Protein AF-A0A9E3DDQ5-F1 (afdb_monomer_lite)

Foldseek 3Di:
DDDPPDDFDDCVVVVVLVFDADPPQRAGDADPQQQHGPDPPDGDFAQSRPGGDPAFLGDPVPGPLNVQSNVCVVVVNHRDPDPDDSVNSRDDPD

pLDDT: mean 85.77, std 14.31, range [46.84, 98.0]

Structure (mmCIF, N/CA/C/O backbone):
data_AF-A0A9E3DDQ5-F1
#
_entry.id   AF-A0A9E3DDQ5-F1
#
loop_
_atom_site.group_PDB
_atom_site.id
_atom_site.type_symbol
_atom_site.label_atom_id
_atom_site.label_alt_id
_atom_site.label_comp_id
_atom_site.label_asym_id
_atom_site.label_entity_id
_atom_site.label_seq_id
_atom_site.pdbx_PDB_ins_code
_atom_site.Cartn_x
_atom_site.Cartn_y
_atom_site.Cartn_z
_atom_site.occupancy
_atom_site.B_iso_or_equiv
_atom_site.auth_seq_id
_atom_site.auth_comp_id
_atom_site.auth_asym_id
_atom_site.auth_atom_id
_atom_site.pdbx_PDB_model_num
ATOM 1 N N . VAL A 1 1 ? 30.065 -2.462 -12.234 1.00 80.88 1 VAL A N 1
ATOM 2 C CA . VAL A 1 1 ? 28.909 -1.948 -13.007 1.00 80.88 1 VAL A CA 1
ATOM 3 C C . VAL A 1 1 ? 27.791 -1.663 -12.022 1.00 80.88 1 VAL A C 1
ATOM 5 O O . VAL A 1 1 ? 27.571 -2.505 -11.163 1.00 80.88 1 VAL A O 1
ATOM 8 N N . LEU A 1 2 ? 27.147 -0.497 -12.108 1.00 89.69 2 LEU A N 1
ATOM 9 C CA . LEU A 1 2 ? 25.948 -0.168 -11.330 1.00 89.69 2 LEU A CA 1
ATOM 10 C C . LEU A 1 2 ? 24.765 -0.096 -12.299 1.00 89.69 2 LEU A C 1
ATOM 12 O O . LEU A 1 2 ? 24.808 0.686 -13.245 1.00 89.69 2 LEU A O 1
ATOM 16 N N . ALA A 1 3 ? 23.749 -0.932 -12.091 1.00 89.81 3 ALA A N 1
ATOM 17 C CA . ALA A 1 3 ? 22.537 -0.949 -12.905 1.00 89.81 3 ALA A CA 1
ATOM 18 C C . ALA A 1 3 ? 21.430 -0.170 -12.181 1.00 89.81 3 ALA A C 1
ATOM 20 O O . ALA A 1 3 ? 20.816 -0.677 -11.249 1.00 89.81 3 ALA A O 1
ATOM 21 N N . LEU A 1 4 ? 21.213 1.080 -12.595 1.00 91.69 4 LEU A N 1
ATOM 22 C CA . LEU A 1 4 ? 20.248 2.015 -12.000 1.00 91.69 4 LEU A CA 1
ATOM 23 C C . LEU A 1 4 ? 18.960 2.072 -12.839 1.00 91.69 4 LEU A C 1
ATOM 25 O O . LEU A 1 4 ? 18.569 3.131 -13.318 1.00 91.69 4 LEU A O 1
ATOM 29 N N . ILE A 1 5 ? 18.346 0.912 -13.079 1.00 90.06 5 ILE A N 1
ATOM 30 C CA . ILE A 1 5 ? 17.213 0.742 -14.012 1.00 90.06 5 ILE A CA 1
ATOM 31 C C . ILE A 1 5 ? 15.839 0.711 -13.323 1.00 90.06 5 ILE A C 1
ATOM 33 O O . ILE A 1 5 ? 14.838 0.417 -13.966 1.00 90.06 5 ILE A O 1
ATOM 37 N N . GLY A 1 6 ? 15.789 1.030 -12.029 1.00 88.25 6 GLY A N 1
ATOM 38 C CA . GLY A 1 6 ? 14.555 1.050 -11.245 1.00 88.25 6 GLY A CA 1
ATOM 39 C C . GLY A 1 6 ? 14.219 -0.288 -10.587 1.00 88.25 6 GLY A C 1
ATOM 40 O O . GLY A 1 6 ? 15.093 -1.138 -10.401 1.00 88.25 6 GLY A O 1
ATOM 41 N N . TYR A 1 7 ? 12.951 -0.429 -10.196 1.00 88.62 7 TYR A N 1
ATOM 42 C CA . TYR A 1 7 ? 12.420 -1.557 -9.433 1.00 88.62 7 TYR A CA 1
ATOM 43 C C . TYR A 1 7 ? 11.081 -2.021 -10.011 1.00 88.62 7 TYR A C 1
ATOM 45 O O . TYR A 1 7 ? 10.318 -1.220 -10.545 1.00 88.62 7 TYR A O 1
ATOM 53 N N . GLU A 1 8 ? 10.789 -3.306 -9.839 1.00 91.00 8 GLU A N 1
ATOM 54 C CA . GLU A 1 8 ? 9.491 -3.914 -10.130 1.00 91.00 8 GLU A CA 1
ATOM 55 C C . GLU A 1 8 ? 8.873 -4.408 -8.820 1.00 91.00 8 GLU A C 1
ATOM 57 O O . GLU A 1 8 ? 9.578 -4.936 -7.954 1.00 91.00 8 GLU A O 1
ATOM 62 N N . GLN A 1 9 ? 7.566 -4.218 -8.652 1.00 91.94 9 GLN A N 1
ATOM 63 C CA . GLN A 1 9 ? 6.863 -4.692 -7.470 1.00 91.94 9 GLN A CA 1
ATOM 64 C C . GLN A 1 9 ? 6.640 -6.206 -7.553 1.00 91.94 9 GLN A C 1
ATOM 66 O O . GLN A 1 9 ? 5.993 -6.706 -8.474 1.00 91.94 9 GLN A O 1
ATOM 71 N N . ASP A 1 10 ? 7.117 -6.937 -6.545 1.00 93.00 10 ASP A N 1
ATOM 72 C CA . ASP A 1 10 ? 6.792 -8.354 -6.400 1.00 93.00 10 ASP A CA 1
ATOM 73 C C . ASP A 1 10 ? 5.363 -8.530 -5.865 1.00 93.00 10 ASP A C 1
ATOM 75 O O . ASP A 1 10 ? 5.077 -8.345 -4.681 1.00 93.00 10 ASP A O 1
ATOM 79 N N . ASN A 1 11 ? 4.461 -8.938 -6.756 1.00 93.88 11 ASN A N 1
ATOM 80 C CA . ASN A 1 11 ? 3.050 -9.163 -6.444 1.00 93.88 11 ASN A CA 1
ATOM 81 C C . ASN A 1 11 ? 2.747 -10.587 -5.947 1.00 93.88 11 ASN A C 1
ATOM 83 O O . ASN A 1 11 ? 1.577 -10.959 -5.832 1.00 93.88 11 ASN A O 1
ATOM 87 N N . THR A 1 12 ? 3.762 -11.411 -5.666 1.00 95.94 12 THR A N 1
ATOM 88 C CA . THR A 1 12 ? 3.573 -12.799 -5.213 1.00 95.94 12 THR A CA 1
ATOM 89 C C . THR A 1 12 ? 2.741 -12.861 -3.936 1.00 95.94 12 THR A C 1
ATOM 91 O O . THR A 1 12 ? 1.779 -13.625 -3.872 1.00 95.94 12 THR A O 1
ATOM 94 N N . LEU A 1 13 ? 3.041 -12.009 -2.950 1.00 95.94 13 LEU A N 1
ATOM 95 C CA . LEU A 1 13 ? 2.286 -11.963 -1.695 1.00 95.94 13 LEU A CA 1
ATOM 96 C C . LEU A 1 13 ? 0.818 -11.574 -1.920 1.00 95.94 13 LEU A C 1
ATOM 98 O O . LEU A 1 13 ? -0.069 -12.172 -1.319 1.00 95.94 13 LEU A O 1
ATOM 102 N N . PHE A 1 14 ? 0.551 -10.620 -2.813 1.00 96.69 14 PHE A N 1
ATOM 103 C CA . PHE A 1 14 ? -0.815 -10.169 -3.094 1.00 96.69 14 PHE A CA 1
ATOM 104 C C . PHE A 1 14 ? -1.644 -11.260 -3.762 1.00 96.69 14 PHE A C 1
ATOM 106 O O . PHE A 1 14 ? -2.781 -11.501 -3.365 1.00 96.69 14 PHE A O 1
ATOM 113 N N . LYS A 1 15 ? -1.046 -11.981 -4.717 1.00 95.62 15 LYS A N 1
ATOM 114 C CA . LYS A 1 15 ? -1.685 -13.131 -5.368 1.00 95.62 15 LYS A CA 1
ATOM 115 C C . LYS A 1 15 ? -1.973 -14.253 -4.372 1.00 95.62 15 LYS A C 1
ATOM 117 O O . LYS A 1 15 ? -3.057 -14.821 -4.404 1.00 95.62 15 LYS A O 1
ATOM 122 N N . LEU A 1 16 ? -1.029 -14.553 -3.476 1.00 97.75 16 LEU A N 1
ATOM 123 C CA . LEU A 1 16 ? -1.217 -15.560 -2.425 1.00 97.75 16 LEU A CA 1
ATOM 124 C C . LEU A 1 16 ? -2.317 -15.170 -1.431 1.00 97.75 16 LEU A C 1
ATOM 126 O O . LEU A 1 16 ? -3.046 -16.038 -0.962 1.00 97.75 16 LEU A O 1
ATOM 130 N N . ALA A 1 17 ? -2.445 -13.878 -1.133 1.00 97.25 17 ALA A N 1
ATOM 131 C CA . ALA A 1 17 ? -3.500 -13.341 -0.283 1.00 97.25 17 ALA A CA 1
ATOM 132 C C . ALA A 1 17 ? -4.862 -13.210 -0.997 1.00 97.25 17 ALA A C 1
ATOM 134 O O . ALA A 1 17 ? -5.858 -12.951 -0.330 1.00 97.25 17 ALA A O 1
ATOM 135 N N . GLY A 1 18 ? -4.926 -13.429 -2.317 1.00 97.50 18 GLY A N 1
ATOM 136 C CA . GLY A 1 18 ? -6.168 -13.411 -3.098 1.00 97.50 18 GLY A CA 1
ATOM 137 C C . GLY A 1 18 ? -6.648 -12.019 -3.515 1.00 97.50 18 GLY A C 1
ATOM 138 O O . GLY A 1 18 ? -7.832 -11.853 -3.788 1.00 97.50 18 GLY A O 1
ATOM 139 N N . LEU A 1 19 ? -5.759 -11.023 -3.543 1.00 97.44 19 LEU A N 1
ATOM 140 C CA . LEU A 1 19 ? -6.106 -9.652 -3.925 1.00 97.44 19 LEU A CA 1
ATOM 141 C C . LEU A 1 19 ? -6.390 -9.551 -5.425 1.00 97.44 19 LEU A C 1
ATOM 143 O O . LEU A 1 19 ? -5.668 -10.116 -6.251 1.00 97.44 19 LEU A O 1
ATOM 147 N N . ASP A 1 20 ? -7.373 -8.725 -5.767 1.00 97.38 20 ASP A N 1
ATOM 148 C CA . ASP A 1 20 ? -7.585 -8.269 -7.133 1.00 97.38 20 ASP A CA 1
ATOM 149 C C . ASP A 1 20 ? -6.506 -7.244 -7.485 1.00 97.38 20 ASP A C 1
ATOM 151 O O . ASP A 1 20 ? -6.243 -6.308 -6.725 1.00 97.38 20 ASP A O 1
ATOM 155 N N . LEU A 1 21 ? -5.875 -7.415 -8.647 1.00 95.69 21 LEU A N 1
ATOM 156 C CA . LEU A 1 21 ? -4.799 -6.550 -9.125 1.00 95.69 21 LEU A CA 1
ATOM 157 C C . LEU A 1 21 ? -5.193 -5.875 -10.439 1.00 95.69 21 LEU A C 1
ATOM 159 O O . LEU A 1 21 ? -5.773 -6.503 -11.328 1.00 95.69 21 LEU A O 1
ATOM 163 N N . ALA A 1 22 ? -4.826 -4.605 -10.585 1.00 91.81 22 ALA A N 1
ATOM 164 C CA . ALA A 1 22 ? -4.972 -3.862 -11.825 1.00 91.81 22 ALA A CA 1
ATOM 165 C C . ALA A 1 22 ? -4.152 -4.521 -12.949 1.00 91.81 22 ALA A C 1
ATOM 167 O O . ALA A 1 22 ? -3.004 -4.925 -12.754 1.00 91.81 22 ALA A O 1
ATOM 168 N N . THR A 1 23 ? -4.752 -4.642 -14.134 1.00 85.75 23 THR A N 1
ATOM 169 C CA . THR A 1 23 ? -4.179 -5.390 -15.266 1.00 85.75 23 THR A CA 1
ATOM 170 C C . THR A 1 23 ? -2.923 -4.744 -15.856 1.00 85.75 23 THR A C 1
ATOM 172 O O . THR A 1 23 ? -2.125 -5.430 -16.485 1.00 85.75 23 THR A O 1
ATOM 175 N N . ASP A 1 24 ? -2.747 -3.438 -15.672 1.00 85.12 24 ASP A N 1
ATOM 176 C CA . ASP A 1 24 ? -1.667 -2.641 -16.254 1.00 85.12 24 ASP A CA 1
ATOM 177 C C . ASP A 1 24 ? -0.361 -2.712 -15.447 1.00 85.12 24 ASP A C 1
ATOM 179 O O . ASP A 1 24 ? 0.689 -3.016 -16.003 1.00 85.12 24 ASP A O 1
ATOM 183 N N . CYS A 1 25 ? -0.425 -2.458 -14.140 1.00 87.19 25 CYS A N 1
ATOM 184 C CA . CYS A 1 25 ? 0.741 -2.287 -13.265 1.00 87.19 25 CYS A CA 1
ATOM 185 C C . CYS A 1 25 ? 0.777 -3.271 -12.087 1.00 87.19 25 CYS A C 1
ATOM 187 O O . CYS A 1 25 ? 1.711 -3.258 -11.281 1.00 87.19 25 CYS A O 1
ATOM 189 N N . GLY A 1 26 ? -0.246 -4.120 -11.948 1.00 91.56 26 GLY A N 1
ATOM 190 C CA . GLY A 1 26 ? -0.368 -5.048 -10.827 1.00 91.56 26 GLY A CA 1
ATOM 191 C C . GLY A 1 26 ? -0.620 -4.362 -9.481 1.00 91.56 26 GLY A C 1
ATOM 192 O O . GLY A 1 26 ? -0.363 -4.963 -8.441 1.00 91.56 26 GLY A O 1
ATOM 193 N N . ALA A 1 27 ? -1.097 -3.114 -9.483 1.00 93.50 27 ALA A N 1
ATOM 194 C CA . ALA A 1 27 ? -1.497 -2.413 -8.268 1.00 93.50 27 ALA A CA 1
ATOM 195 C C . ALA A 1 27 ? -2.699 -3.113 -7.606 1.00 93.50 27 ALA A C 1
ATOM 197 O O . ALA A 1 27 ? -3.635 -3.496 -8.312 1.00 93.50 27 ALA A O 1
ATOM 198 N N . PRO A 1 28 ? -2.722 -3.274 -6.273 1.00 95.38 28 PRO A N 1
ATOM 199 C CA . PRO A 1 28 ? -3.857 -3.874 -5.588 1.00 95.38 28 PRO A CA 1
ATOM 200 C C . PRO A 1 28 ? -5.086 -2.965 -5.658 1.00 95.38 28 PRO A C 1
ATOM 202 O O . PRO A 1 28 ? -5.018 -1.766 -5.370 1.00 95.38 28 PRO A O 1
ATOM 205 N N . VAL A 1 29 ? -6.231 -3.542 -6.012 1.00 94.88 29 VAL A N 1
ATOM 206 C CA . VAL A 1 29 ? -7.523 -2.857 -5.956 1.00 94.88 29 VAL A CA 1
ATOM 207 C C . VAL A 1 29 ? -7.907 -2.672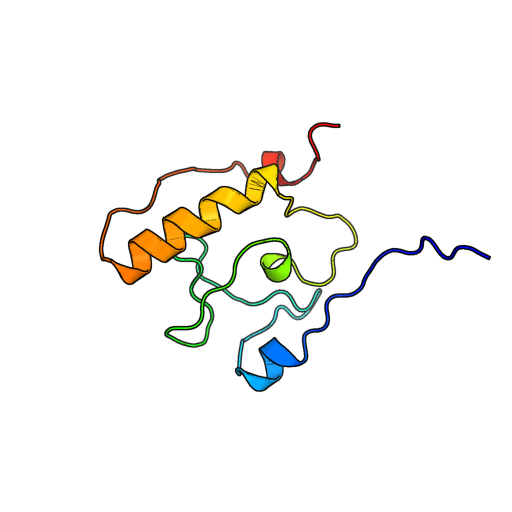 -4.490 1.00 94.88 29 VAL A C 1
ATOM 209 O O . VAL A 1 29 ? -7.905 -3.625 -3.711 1.00 94.88 29 VAL A O 1
ATOM 212 N N . HIS A 1 30 ? -8.214 -1.433 -4.114 1.00 95.12 30 HIS A N 1
ATOM 213 C CA . HIS A 1 30 ? -8.548 -1.055 -2.745 1.00 95.12 30 HIS A CA 1
ATOM 214 C C . HIS A 1 30 ? -9.510 0.138 -2.718 1.00 95.12 30 HIS A C 1
ATOM 216 O O . HIS A 1 30 ? -9.568 0.938 -3.658 1.00 95.12 30 HIS A O 1
ATOM 222 N N . ASP A 1 31 ? -10.246 0.279 -1.620 1.00 94.62 31 ASP A N 1
ATOM 223 C CA . ASP A 1 31 ? -11.033 1.469 -1.319 1.00 94.62 31 ASP A CA 1
ATOM 224 C C . ASP A 1 31 ? -10.097 2.608 -0.900 1.00 94.62 31 ASP A C 1
ATOM 226 O O . ASP A 1 31 ? -9.300 2.484 0.026 1.00 94.62 31 ASP A O 1
ATOM 230 N N . ARG A 1 32 ? -10.195 3.758 -1.566 1.00 91.56 32 ARG A N 1
ATOM 231 C CA . ARG A 1 32 ? -9.324 4.910 -1.294 1.00 91.56 32 ARG A CA 1
ATOM 232 C C . ARG A 1 32 ? -9.558 5.558 0.073 1.00 91.56 32 ARG A C 1
ATOM 234 O O . ARG A 1 32 ? -8.681 6.286 0.526 1.00 91.56 32 ARG A O 1
ATOM 241 N N . HIS A 1 33 ? -10.709 5.353 0.705 1.00 91.88 33 HIS A N 1
ATOM 242 C CA . HIS A 1 33 ? -11.099 5.989 1.966 1.00 91.88 33 HIS A CA 1
ATOM 243 C C . HIS A 1 33 ? -10.735 5.139 3.180 1.00 91.88 33 HIS A C 1
ATOM 245 O O . HIS A 1 33 ? -10.445 5.703 4.231 1.00 91.88 33 HIS A O 1
ATOM 251 N N . THR A 1 34 ? -10.716 3.813 3.040 1.00 95.31 34 THR A N 1
ATOM 252 C CA . THR A 1 34 ? -10.365 2.875 4.123 1.00 95.31 34 THR A CA 1
ATOM 253 C C . THR A 1 34 ? -9.014 2.200 3.908 1.00 95.31 34 THR A C 1
ATOM 255 O O . THR A 1 34 ? -8.416 1.709 4.861 1.00 95.31 34 THR A O 1
ATOM 258 N N . MET A 1 35 ? -8.523 2.198 2.666 1.00 96.62 35 MET A N 1
ATOM 259 C CA . MET A 1 35 ? -7.385 1.415 2.178 1.00 96.62 35 MET A CA 1
ATOM 260 C C . MET A 1 35 ? -7.590 -0.107 2.227 1.00 96.62 35 MET A C 1
ATOM 262 O O . MET A 1 35 ? -6.625 -0.862 2.091 1.00 96.62 35 MET A O 1
ATOM 266 N N . GLU A 1 36 ? -8.826 -0.569 2.427 1.00 97.69 36 GLU A N 1
ATOM 267 C CA . GLU A 1 36 ? -9.170 -1.992 2.418 1.00 97.69 36 GLU A CA 1
ATOM 268 C C . GLU A 1 36 ? -9.127 -2.537 0.990 1.00 97.69 36 GLU A C 1
ATOM 270 O O . GLU A 1 36 ? -9.599 -1.893 0.053 1.00 97.69 36 GLU A O 1
ATOM 275 N N . THR A 1 37 ? -8.525 -3.707 0.812 1.00 98.00 37 THR A N 1
ATOM 276 C CA . THR A 1 37 ? -8.391 -4.363 -0.494 1.00 98.00 37 THR A CA 1
ATOM 277 C C . THR A 1 37 ? -9.673 -5.103 -0.888 1.00 98.00 37 THR A C 1
ATOM 279 O O . THR A 1 37 ? -10.661 -5.091 -0.157 1.00 98.00 37 THR A O 1
ATOM 282 N N . SER A 1 38 ? -9.671 -5.798 -2.030 1.00 97.19 38 SER A N 1
ATOM 283 C CA . SER A 1 38 ? -10.776 -6.700 -2.391 1.00 97.19 38 SER A CA 1
ATOM 284 C C . SER A 1 38 ? -10.977 -7.862 -1.403 1.00 97.19 38 SER A C 1
ATOM 286 O O . SER A 1 38 ? -12.035 -8.493 -1.410 1.00 97.19 38 SER A O 1
ATOM 288 N N . VAL A 1 39 ? -9.987 -8.141 -0.546 1.00 97.94 39 VAL A N 1
ATOM 289 C CA . VAL A 1 39 ? -10.062 -9.167 0.497 1.00 97.94 39 VAL A CA 1
ATOM 290 C C . VAL A 1 39 ? -10.347 -8.508 1.853 1.00 97.94 39 VAL A C 1
ATOM 292 O O . VAL A 1 39 ? -9.502 -7.751 2.343 1.00 97.94 39 VAL A O 1
ATOM 295 N N . PRO A 1 40 ? -11.498 -8.809 2.491 1.00 97.06 40 PRO A N 1
ATOM 296 C CA . PRO A 1 40 ? -11.878 -8.203 3.764 1.00 97.06 40 PRO A CA 1
ATOM 297 C C . PRO A 1 40 ? -10.840 -8.415 4.867 1.00 97.06 40 PRO A C 1
ATOM 299 O O . PRO A 1 40 ? -10.326 -9.522 5.053 1.00 97.06 40 PRO A O 1
ATOM 302 N N . GLY A 1 41 ? -10.555 -7.357 5.624 1.00 96.69 41 GLY A N 1
ATOM 303 C CA . GLY A 1 41 ? -9.557 -7.369 6.696 1.00 96.69 41 GLY A CA 1
ATOM 304 C C . GLY A 1 41 ? -8.100 -7.291 6.224 1.00 96.69 41 GLY A C 1
ATOM 305 O O . GLY A 1 41 ? -7.198 -7.300 7.065 1.00 96.69 41 GLY A O 1
ATOM 306 N N . ILE A 1 42 ? -7.847 -7.185 4.914 1.00 98.00 42 ILE A N 1
ATOM 307 C CA . ILE A 1 42 ? -6.522 -6.895 4.357 1.00 98.00 42 ILE A CA 1
ATOM 308 C C . ILE A 1 42 ? -6.502 -5.461 3.835 1.00 98.00 42 ILE A C 1
ATOM 310 O O . ILE A 1 42 ? -7.302 -5.084 2.981 1.00 98.00 42 ILE A O 1
ATOM 314 N N . TYR A 1 43 ? -5.534 -4.684 4.315 1.00 97.75 43 TYR A N 1
ATOM 315 C CA . TYR A 1 43 ? -5.339 -3.278 3.967 1.00 97.75 43 TYR A CA 1
ATOM 316 C C . TYR A 1 43 ? -3.971 -3.072 3.315 1.00 97.75 43 TYR A C 1
ATOM 318 O O . TYR A 1 43 ? -3.023 -3.806 3.602 1.00 97.75 43 TYR A O 1
ATOM 326 N N . VAL A 1 44 ? -3.848 -2.050 2.467 1.00 96.50 44 VAL A N 1
ATOM 327 C CA . VAL A 1 44 ? -2.597 -1.711 1.771 1.00 96.50 44 VAL A CA 1
ATOM 328 C C . VAL A 1 44 ? -2.191 -0.256 2.023 1.00 96.50 44 VAL A C 1
ATOM 330 O O . VAL A 1 44 ? -3.020 0.645 2.031 1.00 96.50 44 VAL A O 1
ATOM 333 N N . ALA A 1 45 ? -0.899 -0.000 2.231 1.00 95.00 45 ALA A N 1
ATOM 334 C CA . ALA A 1 45 ? -0.370 1.338 2.498 1.00 95.00 45 ALA A CA 1
ATOM 335 C C . ALA A 1 45 ? 1.014 1.535 1.865 1.00 95.00 45 ALA A C 1
ATOM 337 O O . ALA A 1 45 ? 1.660 0.581 1.438 1.00 95.00 45 ALA A O 1
ATOM 338 N N . GLY A 1 46 ? 1.487 2.784 1.822 1.00 92.56 46 GLY A N 1
ATOM 339 C CA . GLY A 1 46 ? 2.764 3.120 1.190 1.00 92.56 46 GLY A CA 1
ATOM 340 C C . GLY A 1 46 ? 2.816 2.844 -0.315 1.00 92.56 46 GLY A C 1
ATOM 341 O O . GLY A 1 46 ? 1.789 2.748 -0.987 1.00 92.56 46 GLY A O 1
ATOM 342 N N . THR A 1 47 ? 4.031 2.704 -0.844 1.00 90.94 47 THR A N 1
ATOM 343 C CA . THR A 1 47 ? 4.303 2.494 -2.278 1.00 90.94 47 THR A CA 1
ATOM 344 C C . THR A 1 47 ? 3.660 1.231 -2.851 1.00 90.94 47 THR A C 1
ATOM 346 O O . THR A 1 47 ? 3.358 1.20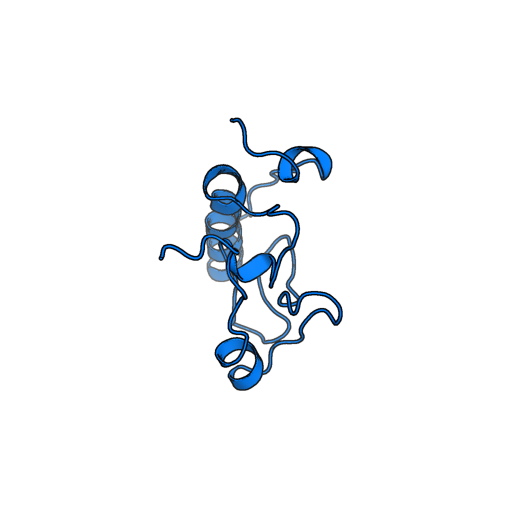6 -4.040 1.00 90.94 47 THR A O 1
ATOM 349 N N . ALA A 1 48 ? 3.360 0.242 -2.001 1.00 92.88 48 ALA A N 1
ATOM 350 C CA . ALA A 1 48 ? 2.644 -0.990 -2.343 1.00 92.88 48 ALA A CA 1
ATOM 351 C C . ALA A 1 48 ? 1.281 -0.751 -3.021 1.00 92.88 48 ALA A C 1
ATOM 353 O O . ALA A 1 48 ? 0.795 -1.592 -3.776 1.00 92.88 48 ALA A O 1
ATOM 354 N N . VAL A 1 49 ? 0.671 0.410 -2.765 1.00 92.75 49 VAL A N 1
ATOM 355 C CA . VAL A 1 49 ? -0.589 0.855 -3.375 1.00 92.75 49 VAL A CA 1
ATOM 356 C C . VAL A 1 49 ? -0.456 1.065 -4.887 1.00 92.75 49 VAL A C 1
ATOM 358 O O . VAL A 1 49 ? -1.433 0.924 -5.618 1.00 92.75 49 VAL A O 1
ATOM 361 N N . GLY A 1 50 ? 0.735 1.436 -5.359 1.00 88.62 50 GLY A N 1
ATOM 362 C CA . GLY A 1 50 ? 0.938 1.921 -6.721 1.00 88.62 50 GLY A CA 1
ATOM 363 C C . GLY A 1 50 ? 1.263 0.852 -7.762 1.00 88.62 50 GLY A C 1
ATOM 364 O O . GLY A 1 50 ? 1.209 1.167 -8.947 1.00 88.62 50 GLY A O 1
ATOM 365 N N . GLY A 1 51 ? 1.590 -0.383 -7.365 1.00 90.75 51 GLY A N 1
ATOM 366 C CA . GLY A 1 51 ? 2.065 -1.391 -8.317 1.00 90.75 51 GLY A CA 1
ATOM 367 C C . GLY A 1 51 ? 3.455 -1.070 -8.878 1.00 90.75 51 GLY A C 1
ATOM 368 O O . GLY A 1 51 ? 4.172 -0.195 -8.380 1.00 90.75 51 GLY A O 1
ATOM 369 N N . THR A 1 52 ? 3.830 -1.763 -9.953 1.00 88.75 52 THR A N 1
ATOM 370 C CA . THR A 1 52 ? 5.019 -1.422 -10.746 1.00 88.75 52 THR A CA 1
ATOM 371 C C . THR A 1 52 ? 4.738 -0.155 -11.549 1.00 88.75 52 THR A C 1
ATOM 373 O O . THR A 1 52 ? 3.897 -0.158 -12.444 1.00 88.75 52 THR A O 1
ATOM 376 N N . GLN A 1 53 ? 5.428 0.939 -11.226 1.00 78.81 53 GLN A N 1
ATOM 377 C CA . GLN A 1 53 ? 5.158 2.263 -11.791 1.00 78.81 53 GLN A CA 1
ATOM 378 C C . GLN A 1 53 ? 6.309 2.749 -12.674 1.00 78.81 53 GLN A C 1
ATOM 380 O O . GLN A 1 53 ? 7.438 2.871 -12.205 1.00 78.81 53 GLN A O 1
ATOM 385 N N . ASP A 1 54 ? 5.994 3.157 -13.905 1.00 69.62 54 ASP A N 1
ATOM 386 C CA . ASP A 1 54 ? 6.936 3.887 -14.772 1.00 69.62 54 ASP A CA 1
ATOM 387 C C . ASP A 1 54 ? 7.150 5.336 -14.301 1.00 69.62 54 ASP A C 1
ATOM 389 O O . ASP A 1 54 ? 8.213 5.930 -14.486 1.00 69.62 54 ASP A O 1
ATOM 393 N N . LYS A 1 55 ? 6.117 5.920 -13.680 1.00 74.38 55 LYS A N 1
ATOM 394 C CA . LYS A 1 55 ? 6.156 7.220 -13.003 1.00 74.38 55 LYS A CA 1
ATOM 395 C C . LYS A 1 55 ? 5.609 7.046 -11.598 1.00 74.38 55 LYS A C 1
ATOM 397 O O . LYS A 1 55 ? 4.420 6.778 -11.440 1.00 74.38 55 LYS A O 1
ATOM 402 N N . TYR A 1 56 ? 6.470 7.196 -10.598 1.00 78.06 56 TYR A N 1
ATOM 403 C CA . TYR A 1 56 ? 6.076 7.089 -9.198 1.00 78.06 56 TYR A CA 1
ATOM 404 C C . TYR A 1 56 ? 5.065 8.180 -8.847 1.00 78.06 56 TYR A C 1
ATOM 406 O O . TYR A 1 56 ? 5.290 9.357 -9.123 1.00 78.06 56 TYR A O 1
ATOM 414 N N . ARG A 1 57 ? 3.939 7.769 -8.264 1.00 79.38 57 ARG A N 1
ATOM 415 C CA . ARG A 1 57 ? 2.884 8.668 -7.776 1.00 79.38 57 ARG A CA 1
ATOM 416 C C . ARG A 1 57 ? 2.690 8.577 -6.271 1.00 79.38 57 ARG A C 1
ATOM 418 O O . ARG A 1 57 ? 2.116 9.472 -5.664 1.00 79.38 57 ARG A O 1
ATOM 425 N N . VAL A 1 58 ? 3.140 7.481 -5.668 1.00 82.81 58 VAL A N 1
ATOM 426 C CA . VAL A 1 58 ? 3.065 7.265 -4.226 1.00 82.81 58 VAL A CA 1
ATOM 427 C C . VAL A 1 58 ? 4.458 7.455 -3.650 1.00 82.81 58 VAL A C 1
ATOM 429 O O . VAL A 1 58 ? 5.374 6.703 -3.980 1.00 82.81 58 VAL A O 1
ATOM 432 N N . PHE A 1 59 ? 4.596 8.464 -2.803 1.00 83.00 59 PHE A N 1
ATOM 433 C CA . PHE A 1 59 ? 5.822 8.839 -2.114 1.00 83.00 59 PHE A CA 1
ATOM 434 C C . PHE A 1 59 ? 5.570 8.838 -0.609 1.00 83.00 59 PHE A C 1
ATOM 436 O O . PHE A 1 59 ? 4.420 8.796 -0.167 1.00 83.00 59 PHE A O 1
ATOM 443 N N . ILE A 1 60 ? 6.638 8.879 0.186 1.00 84.56 60 ILE A N 1
ATOM 444 C CA . ILE A 1 60 ? 6.525 8.862 1.650 1.00 84.56 60 ILE A CA 1
ATOM 445 C C . ILE A 1 60 ? 5.644 10.033 2.106 1.00 84.56 60 ILE A C 1
ATOM 447 O O . ILE A 1 60 ? 4.700 9.845 2.869 1.00 84.56 60 ILE A O 1
ATOM 451 N N . GLU A 1 61 ? 5.878 11.204 1.523 1.00 82.81 61 GLU A N 1
ATOM 452 C CA . GLU A 1 61 ? 5.228 12.476 1.811 1.00 82.81 61 GLU A CA 1
ATOM 453 C C . GLU A 1 61 ? 3.713 12.433 1.586 1.00 82.81 61 GLU A C 1
ATOM 455 O O . GLU A 1 61 ? 2.959 13.047 2.340 1.00 82.81 61 GLU A O 1
ATOM 460 N N . ASN A 1 62 ? 3.248 11.686 0.579 1.00 81.81 62 ASN A N 1
ATOM 461 C CA . ASN A 1 62 ? 1.833 11.652 0.211 1.00 81.81 62 ASN A CA 1
ATOM 462 C C . ASN A 1 62 ? 1.092 10.389 0.677 1.00 81.81 62 ASN A C 1
ATOM 464 O O . ASN A 1 62 ? -0.139 10.372 0.673 1.00 81.81 62 ASN A O 1
ATOM 468 N N . CYS A 1 63 ? 1.805 9.352 1.131 1.00 88.94 63 CYS A N 1
ATOM 469 C CA . CYS A 1 63 ? 1.188 8.098 1.557 1.00 88.94 63 CYS A CA 1
ATOM 470 C C . CYS A 1 63 ? 0.853 8.041 3.054 1.00 88.94 63 CYS A C 1
ATOM 472 O O . CYS A 1 63 ? 0.194 7.097 3.486 1.00 88.94 63 CYS A O 1
ATOM 474 N N . HIS A 1 64 ? 1.289 9.016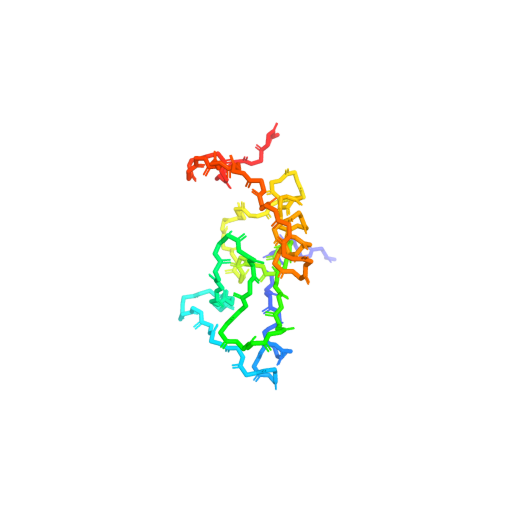 3.862 1.00 89.25 64 HIS A N 1
ATOM 475 C CA . HIS A 1 64 ? 1.041 9.028 5.313 1.00 89.25 64 HIS A CA 1
ATOM 476 C C . HIS A 1 64 ? -0.450 8.938 5.668 1.00 89.25 64 HIS A C 1
ATOM 478 O O . HIS A 1 64 ? -0.816 8.231 6.606 1.00 89.25 64 HIS A O 1
ATOM 484 N N . VAL A 1 65 ? -1.315 9.554 4.856 1.00 90.56 65 VAL A N 1
ATOM 485 C CA . VAL A 1 65 ? -2.776 9.518 5.029 1.00 90.56 65 VAL A CA 1
ATOM 486 C C . VAL A 1 65 ? -3.362 8.099 4.984 1.00 90.56 65 VAL A C 1
ATOM 488 O O . VAL A 1 65 ? -4.440 7.863 5.526 1.00 90.56 65 VAL A O 1
ATOM 491 N N . HIS A 1 66 ? -2.665 7.127 4.377 1.00 94.00 66 HIS A N 1
ATOM 492 C CA . HIS A 1 66 ? -3.116 5.733 4.359 1.00 94.00 66 HIS A CA 1
ATOM 493 C C . HIS A 1 66 ? -3.257 5.177 5.784 1.00 94.00 66 HIS A C 1
ATOM 495 O O . HIS A 1 66 ? -4.188 4.423 6.051 1.00 94.00 66 HIS A O 1
ATOM 501 N N . VAL A 1 67 ? -2.380 5.578 6.711 1.00 94.31 67 VAL A N 1
ATOM 502 C CA . VAL A 1 67 ? -2.397 5.094 8.100 1.00 94.31 67 VAL A CA 1
ATOM 503 C C . VAL A 1 67 ? -3.658 5.552 8.823 1.00 94.31 67 VAL A C 1
ATOM 505 O O . VAL A 1 67 ? -4.361 4.730 9.406 1.00 94.31 67 VAL A O 1
ATOM 508 N N . ASP A 1 68 ? -3.981 6.841 8.741 1.00 93.94 68 ASP A N 1
ATOM 509 C CA . ASP A 1 68 ? -5.155 7.399 9.414 1.00 93.94 68 ASP A CA 1
ATOM 510 C C . ASP A 1 68 ? -6.458 6.787 8.884 1.00 93.94 68 ASP A C 1
ATOM 512 O O . ASP A 1 68 ? -7.380 6.508 9.649 1.00 93.94 68 ASP A O 1
ATOM 516 N N . ARG A 1 69 ? -6.516 6.519 7.574 1.00 94.69 69 ARG A N 1
ATOM 517 C CA . ARG A 1 69 ? -7.644 5.840 6.921 1.00 94.69 69 ARG A CA 1
ATOM 518 C C . ARG A 1 69 ? -7.823 4.402 7.407 1.00 94.69 69 ARG A C 1
ATOM 520 O O . ARG A 1 69 ? -8.942 4.013 7.738 1.00 94.69 69 ARG A O 1
ATOM 527 N N . ILE A 1 70 ? -6.732 3.642 7.517 1.00 96.62 70 ILE A N 1
ATOM 528 C CA . ILE A 1 70 ? -6.759 2.268 8.042 1.00 96.62 70 ILE A CA 1
ATOM 529 C C . ILE A 1 70 ? -7.193 2.265 9.509 1.00 96.62 70 ILE A C 1
ATOM 531 O O . ILE A 1 70 ? -8.056 1.482 9.901 1.00 96.62 70 ILE A O 1
ATOM 535 N N . LEU A 1 71 ? -6.633 3.156 10.332 1.00 96.50 71 LEU A N 1
ATOM 536 C CA . LEU A 1 71 ? -6.997 3.251 11.746 1.00 96.50 71 LEU A CA 1
ATOM 537 C C . LEU A 1 71 ? -8.470 3.613 11.931 1.00 96.50 71 LEU A C 1
ATOM 539 O O . LEU A 1 71 ? -9.148 3.002 12.758 1.00 96.50 71 LEU A O 1
ATOM 543 N N . ALA A 1 72 ? -8.983 4.563 11.151 1.00 95.69 72 ALA A N 1
ATOM 544 C CA . ALA A 1 72 ? -10.397 4.912 11.147 1.00 95.69 72 ALA A CA 1
ATOM 545 C C . ALA A 1 72 ? -11.282 3.710 10.783 1.00 95.69 72 ALA A C 1
ATOM 547 O O . ALA A 1 72 ? -12.225 3.405 11.514 1.00 95.69 72 ALA A O 1
ATOM 548 N N . ALA A 1 73 ? -10.928 2.970 9.727 1.00 95.81 73 ALA A N 1
ATOM 549 C CA . ALA A 1 73 ? -11.653 1.771 9.308 1.00 95.81 73 ALA A CA 1
ATOM 550 C C . ALA A 1 73 ? -11.666 0.674 10.388 1.00 95.81 73 ALA A C 1
ATOM 552 O O . ALA A 1 73 ? -12.706 0.070 10.639 1.00 95.81 73 ALA A O 1
ATOM 553 N N . LEU A 1 74 ? -10.538 0.450 11.069 1.00 96.19 74 LEU A N 1
ATOM 554 C CA . LEU A 1 74 ? -10.415 -0.573 12.114 1.00 96.19 74 LEU A CA 1
ATOM 555 C C . LEU A 1 74 ? -11.125 -0.201 13.423 1.00 96.19 74 LEU A C 1
ATOM 557 O O . LEU A 1 74 ? -11.606 -1.079 14.136 1.00 96.19 74 LEU A O 1
ATOM 561 N N . THR A 1 75 ? -11.154 1.085 13.774 1.00 96.19 75 THR A N 1
ATOM 562 C CA . THR A 1 75 ? -11.670 1.558 15.073 1.00 96.19 75 THR A CA 1
ATOM 563 C C . THR A 1 75 ? -13.095 2.104 15.008 1.00 96.19 75 THR A C 1
ATOM 565 O O . THR A 1 75 ? -13.698 2.350 16.051 1.00 96.19 75 THR A O 1
ATOM 568 N N . GLY A 1 76 ? -13.639 2.311 13.805 1.00 90.88 76 GLY A N 1
ATOM 569 C CA . GLY A 1 76 ? -14.917 2.995 13.596 1.00 90.88 76 GLY A CA 1
ATOM 570 C C . GLY A 1 76 ? -14.849 4.511 13.816 1.00 90.88 76 GLY A C 1
ATOM 571 O O . GLY A 1 76 ? -15.890 5.162 13.908 1.00 90.88 76 GLY A O 1
ATOM 572 N N . ALA A 1 77 ? -13.645 5.080 13.930 1.00 88.94 77 ALA A N 1
ATOM 573 C CA . ALA A 1 77 ? -13.444 6.522 13.994 1.00 88.94 77 ALA A CA 1
ATOM 574 C C . ALA A 1 77 ? -13.643 7.174 12.614 1.00 88.94 77 ALA A C 1
ATOM 576 O O . ALA A 1 77 ? -13.603 6.518 11.575 1.00 88.94 77 ALA A O 1
ATOM 577 N N . THR A 1 78 ? -13.842 8.490 12.588 1.00 84.56 78 THR A N 1
ATOM 578 C CA . THR A 1 78 ? -13.975 9.239 11.332 1.00 84.56 78 THR A CA 1
ATOM 579 C C . THR A 1 78 ? -12.617 9.367 10.640 1.00 84.56 78 THR A C 1
ATOM 581 O O . THR A 1 78 ? -11.678 9.909 11.221 1.00 84.56 78 THR A O 1
ATOM 584 N N . ALA A 1 79 ? -12.520 8.900 9.392 1.00 79.56 79 ALA A N 1
ATOM 585 C CA . ALA A 1 79 ? -11.318 9.049 8.574 1.00 79.56 79 ALA A CA 1
ATOM 586 C C . ALA A 1 79 ? -11.075 10.522 8.200 1.00 79.56 79 ALA A C 1
ATOM 588 O O . ALA A 1 79 ? -12.036 11.278 8.019 1.00 79.56 79 ALA A O 1
ATOM 589 N N . PRO A 1 80 ? -9.813 10.953 8.043 1.00 76.50 80 PRO A N 1
ATOM 590 C CA . PRO A 1 80 ? -9.532 12.316 7.630 1.00 76.50 80 PRO A CA 1
ATOM 591 C C . PRO A 1 80 ? -9.980 12.551 6.181 1.00 76.50 80 PRO A C 1
ATOM 593 O O . PRO A 1 80 ? -9.592 11.830 5.256 1.00 76.50 80 PRO A O 1
ATOM 596 N N . THR A 1 81 ? -10.763 13.610 5.973 1.00 66.56 81 THR A N 1
ATOM 597 C CA . THR A 1 81 ? -11.171 14.101 4.649 1.00 66.56 81 THR A CA 1
ATOM 598 C C . THR A 1 81 ? -10.027 14.889 4.013 1.00 66.56 81 THR A C 1
ATOM 600 O O . THR A 1 81 ? -10.125 16.094 3.803 1.00 66.56 81 THR A O 1
ATOM 603 N N . ILE A 1 82 ? -8.891 14.243 3.758 1.00 62.84 82 ILE A N 1
ATOM 604 C CA . ILE A 1 82 ? -7.862 14.859 2.916 1.00 62.84 82 ILE A CA 1
ATOM 605 C C . ILE A 1 82 ? -8.187 14.497 1.469 1.00 62.84 82 ILE A C 1
ATOM 607 O O . ILE A 1 82 ? -7.897 13.388 1.008 1.00 62.84 82 ILE A O 1
ATOM 611 N N . GLU A 1 83 ? -8.820 15.435 0.764 1.00 56.34 83 GLU A N 1
ATOM 612 C CA . GLU A 1 83 ? -8.874 15.444 -0.696 1.00 56.34 83 GLU A CA 1
ATOM 613 C C . GLU A 1 83 ? -7.480 15.793 -1.220 1.00 56.34 83 GLU A C 1
ATOM 615 O O . GLU A 1 83 ? -7.095 16.957 -1.308 1.00 56.34 83 GLU A O 1
ATOM 620 N N . VAL A 1 84 ? -6.690 14.775 -1.552 1.00 54.44 84 VAL A N 1
ATOM 621 C CA . VAL A 1 84 ? -5.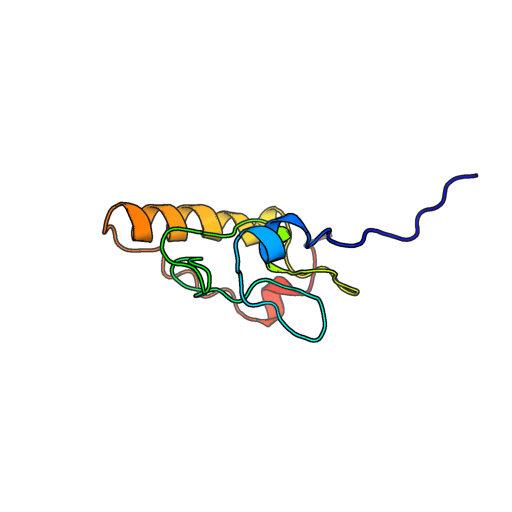469 15.002 -2.326 1.00 54.44 84 VAL A CA 1
ATOM 622 C C . VAL A 1 84 ? -5.896 15.140 -3.783 1.00 54.44 84 VAL A C 1
ATOM 624 O O . VAL A 1 84 ? -6.357 14.167 -4.387 1.00 54.44 84 VAL A O 1
ATOM 627 N N . ALA A 1 85 ? -5.784 16.349 -4.338 1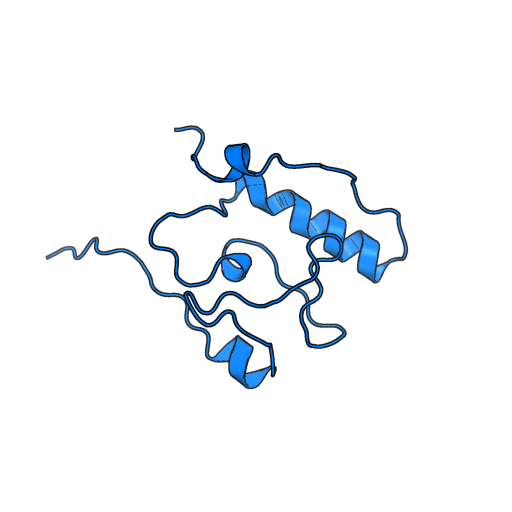.00 48.88 85 ALA A N 1
ATOM 628 C CA . ALA A 1 85 ? -6.053 16.592 -5.751 1.00 48.88 85 ALA A CA 1
ATOM 629 C C . ALA A 1 85 ? -5.225 15.612 -6.613 1.00 48.88 85 ALA A C 1
ATOM 631 O O . ALA A 1 85 ? -4.041 15.407 -6.322 1.00 48.88 85 ALA A O 1
ATOM 632 N N . PRO A 1 86 ? -5.794 15.000 -7.671 1.00 51.53 86 PRO A N 1
ATOM 633 C CA . PRO A 1 86 ? -5.099 14.000 -8.486 1.00 51.53 86 PRO A CA 1
ATOM 634 C C . PRO A 1 86 ? -3.761 14.486 -9.060 1.00 51.53 86 PRO A C 1
ATOM 636 O O . PRO A 1 86 ? -2.860 13.669 -9.267 1.00 51.53 86 PRO A O 1
ATOM 639 N N . GLU A 1 87 ? -3.633 15.797 -9.295 1.00 47.97 87 GLU A N 1
ATOM 640 C CA . GLU A 1 87 ? -2.415 16.438 -9.795 1.00 47.97 87 GLU A CA 1
ATOM 641 C C . GLU A 1 87 ? -1.292 16.542 -8.745 1.00 47.97 87 GLU A C 1
ATOM 643 O O . GLU A 1 87 ? -0.122 16.475 -9.113 1.00 47.97 87 GLU A O 1
ATOM 648 N N . ALA A 1 88 ? -1.608 16.627 -7.446 1.00 46.84 88 ALA A N 1
ATOM 649 C CA . ALA A 1 88 ? -0.613 16.768 -6.373 1.00 46.84 88 ALA A CA 1
ATOM 650 C C . ALA A 1 88 ? 0.150 15.462 -6.066 1.00 46.84 88 ALA A C 1
ATOM 652 O O . ALA A 1 88 ? 1.223 15.487 -5.476 1.00 46.84 88 ALA A O 1
ATOM 653 N N . LEU A 1 89 ? -0.372 14.309 -6.500 1.00 51.06 89 LEU A N 1
ATOM 654 C CA . LEU A 1 89 ? 0.307 13.009 -6.394 1.00 51.06 89 LEU A CA 1
ATOM 655 C C . LEU A 1 89 ? 1.356 12.776 -7.496 1.00 51.06 89 LEU A C 1
ATOM 657 O O . LEU A 1 89 ? 2.052 11.768 -7.462 1.00 51.06 89 LEU A O 1
ATOM 661 N N . ALA A 1 90 ? 1.439 13.629 -8.521 1.00 53.78 90 ALA A N 1
ATOM 662 C CA . ALA A 1 90 ? 2.198 13.320 -9.735 1.00 53.78 90 ALA A CA 1
ATOM 663 C C . ALA A 1 90 ? 3.640 13.854 -9.755 1.00 53.78 90 ALA A C 1
ATOM 665 O O . ALA A 1 90 ? 4.380 13.514 -10.680 1.00 53.78 90 ALA A O 1
ATOM 666 N N . MET A 1 91 ? 4.045 14.676 -8.784 1.00 55.66 91 MET A N 1
ATOM 667 C CA . MET A 1 91 ? 5.392 15.245 -8.743 1.00 55.66 91 MET A CA 1
ATOM 668 C C . MET A 1 91 ? 5.969 15.173 -7.325 1.00 55.66 91 MET A C 1
ATOM 670 O O . MET A 1 91 ? 5.316 15.655 -6.401 1.00 55.66 91 MET A O 1
ATOM 674 N N . PRO A 1 92 ? 7.168 14.594 -7.132 1.00 56.28 92 PRO A N 1
ATOM 675 C CA . PRO A 1 92 ? 7.905 14.792 -5.890 1.00 56.28 92 PRO A CA 1
ATOM 676 C C . PRO A 1 92 ? 8.217 16.290 -5.734 1.00 56.28 92 PRO A C 1
ATOM 678 O O . PRO A 1 92 ? 8.449 16.975 -6.730 1.00 56.28 92 PRO A O 1
ATOM 681 N N . GLU A 1 93 ? 8.220 16.817 -4.507 1.00 58.78 93 GLU A N 1
ATOM 682 C CA . GLU A 1 93 ? 8.484 18.245 -4.225 1.00 58.78 93 GLU A CA 1
ATOM 683 C C . GLU A 1 93 ? 9.959 18.668 -4.453 1.00 58.78 93 GLU A C 1
ATOM 685 O O . GLU A 1 93 ? 10.416 19.679 -3.920 1.00 58.78 93 GLU A O 1
ATOM 690 N N . SER A 1 94 ? 10.720 17.918 -5.256 1.00 57.84 94 SER A N 1
ATOM 691 C CA . SER A 1 94 ? 12.158 18.108 -5.496 1.00 57.84 94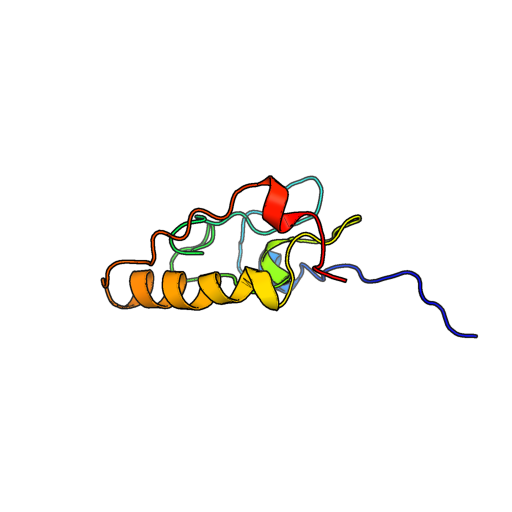 SER A CA 1
ATOM 692 C C . SER A 1 94 ? 12.540 17.917 -6.954 1.00 57.84 94 SER A C 1
ATOM 694 O O . SER A 1 94 ? 12.189 16.839 -7.493 1.00 57.84 94 SER A O 1
#

Secondary structure (DSSP, 8-state):
-----------HHHHHHT--B-TTT-PBPB-TTT-BBSSTT-B--GGGGG-S-SS----HHHHTHHHHHHHHHHHTPPPP-----TTTTSS---

Radius of gyration: 14.33 Å; chains: 1; bounding box: 44×34×31 Å

Sequence (94 aa):
VLALIGYEQDNTLFKLAGLDLATDCGAPVHDRHTMETSVPGIYVAGTAVGGTQDKYRVFIENCHVHVDRILAALTGATAPTIEVAPEALAMPES